Protein AF-A0A484KCW7-F1 (afdb_monomer_lite)

Sequence (136 aa):
MKLFLVCFFVLSFQQLAAAVSVKAACAQTKSPGLCASVIGSDPRSASGDLRVFSAIALGKTLSEGNGLKRRCPTAYAGMVNDVGEAIRKLKERQIVTSVDESIEKGINAVNGCRESRAGDLVILLNIARDVLKILN

InterPro domains:
  IPR035513 Invertase/pectin methylesterase inhibitor domain superfamily [G3DSA:1.20.140.40] (19-71)
  IPR035513 Invertase/pectin methylesterase inhibitor domain superfamily [SSF101148] (22-133)

pLDDT: mean 87.61, std 17.65, range [35.62, 98.69]

Structure (mmCIF, N/CA/C/O backbone):
data_AF-A0A484KCW7-F1
#
_entry.id   AF-A0A484KCW7-F1
#
loop_
_atom_site.group_PDB
_atom_site.id
_atom_site.type_symbol
_atom_site.label_atom_id
_atom_site.label_alt_id
_atom_site.label_comp_id
_atom_site.label_asym_id
_atom_site.label_entity_id
_ato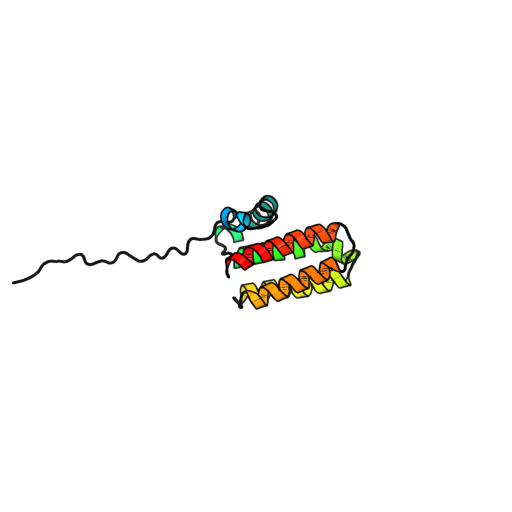m_site.label_seq_id
_atom_site.pdbx_PDB_ins_code
_atom_site.Cartn_x
_atom_site.Cartn_y
_atom_site.Cartn_z
_atom_site.occupancy
_atom_site.B_iso_or_equiv
_atom_site.auth_seq_id
_atom_site.auth_comp_id
_atom_site.auth_asym_id
_atom_site.auth_atom_id
_atom_site.pdbx_PDB_model_num
ATOM 1 N N . MET A 1 1 ? -29.437 3.089 60.811 1.00 35.62 1 MET A N 1
ATOM 2 C CA . MET A 1 1 ? -28.591 2.115 60.078 1.00 35.62 1 MET A CA 1
ATOM 3 C C . MET A 1 1 ? -29.211 1.946 58.698 1.00 35.62 1 MET A C 1
ATOM 5 O O . MET A 1 1 ? -30.395 1.669 58.639 1.00 35.62 1 MET A O 1
ATOM 9 N N . LYS A 1 2 ? -28.550 2.472 57.654 1.00 40.00 2 LYS A N 1
ATOM 10 C CA . LYS A 1 2 ? -27.869 1.686 56.595 1.00 40.00 2 LYS A CA 1
ATOM 11 C C . LYS A 1 2 ? -28.884 0.790 55.856 1.00 40.00 2 LYS A C 1
ATOM 13 O O . LYS A 1 2 ? -29.380 -0.146 56.454 1.00 40.00 2 LYS A O 1
ATOM 18 N N . LEU A 1 3 ? -29.238 1.036 54.596 1.00 41.66 3 LEU A N 1
ATOM 19 C CA . LEU A 1 3 ? -28.308 1.000 53.468 1.00 41.66 3 LEU A CA 1
ATOM 20 C C . LEU A 1 3 ? -28.912 1.738 52.252 1.00 41.66 3 LEU A C 1
ATOM 22 O O . LEU A 1 3 ? -29.946 1.338 51.726 1.00 41.66 3 LEU A O 1
ATOM 26 N N . PHE A 1 4 ? -28.250 2.808 51.807 1.00 44.22 4 PHE A N 1
ATOM 27 C CA . PHE A 1 4 ? -28.416 3.370 50.467 1.00 44.22 4 PHE A CA 1
ATOM 28 C C . PHE A 1 4 ? -27.856 2.348 49.470 1.00 44.22 4 PHE A C 1
ATOM 30 O O . PHE A 1 4 ? -26.648 2.108 49.455 1.00 44.22 4 PHE A O 1
ATOM 37 N N . LEU A 1 5 ? -28.719 1.730 48.662 1.00 46.16 5 LEU A N 1
ATOM 38 C CA . LEU A 1 5 ? -28.299 0.918 47.525 1.00 46.16 5 LEU A CA 1
ATOM 39 C C . LEU A 1 5 ? -27.889 1.879 46.407 1.00 46.16 5 LEU A C 1
ATOM 41 O O . LEU A 1 5 ? -28.689 2.287 45.568 1.00 46.16 5 LEU A O 1
ATOM 45 N N . VAL A 1 6 ? -26.639 2.325 46.468 1.00 50.47 6 VAL A N 1
ATOM 46 C CA . VAL A 1 6 ? -26.037 3.110 45.402 1.00 50.47 6 VAL A CA 1
ATOM 47 C C . VAL A 1 6 ? -25.912 2.186 44.193 1.00 50.47 6 VAL A C 1
ATOM 49 O O . VAL A 1 6 ? -25.097 1.265 44.200 1.00 50.47 6 VAL A O 1
ATOM 52 N N . CYS A 1 7 ? -26.723 2.428 43.161 1.00 43.56 7 CYS A N 1
ATOM 53 C CA . CYS A 1 7 ? -26.492 1.937 41.804 1.00 43.56 7 CYS A CA 1
ATOM 54 C C . CYS A 1 7 ? -25.207 2.589 41.270 1.00 43.56 7 CYS A C 1
ATOM 56 O O . CYS A 1 7 ? -25.231 3.513 40.459 1.00 43.56 7 CYS A O 1
ATOM 58 N N . PHE A 1 8 ? -24.071 2.144 41.804 1.00 43.19 8 PHE A N 1
ATOM 59 C CA . PHE A 1 8 ? -22.743 2.501 41.347 1.00 43.19 8 PHE A CA 1
ATOM 60 C C . PHE A 1 8 ? -22.530 1.814 39.997 1.00 43.19 8 PHE A C 1
ATOM 62 O O . PHE A 1 8 ? -22.255 0.623 39.913 1.00 43.19 8 PHE A O 1
ATOM 69 N N . PHE A 1 9 ? -22.700 2.598 38.937 1.00 45.44 9 PHE A N 1
ATOM 70 C CA . PHE A 1 9 ? -21.602 2.818 38.005 1.00 45.44 9 PHE A CA 1
ATOM 71 C C . PHE A 1 9 ? -20.891 1.543 37.519 1.00 45.44 9 PHE A C 1
ATOM 73 O O . PHE A 1 9 ? -19.717 1.313 37.787 1.00 45.44 9 PHE A O 1
ATOM 80 N N . VAL A 1 10 ? -21.583 0.758 36.700 1.00 48.44 10 VAL A N 1
ATOM 81 C CA . VAL A 1 10 ? -20.908 0.041 35.612 1.00 48.44 10 VAL A CA 1
ATOM 82 C C . VAL A 1 10 ? -21.503 0.564 34.312 1.00 48.44 10 VAL A C 1
ATOM 84 O O . VAL A 1 10 ? -22.176 -0.136 33.564 1.00 48.44 10 VAL A O 1
ATOM 87 N N . LEU A 1 11 ? -21.267 1.858 34.064 1.00 44.81 11 LEU A N 1
ATOM 88 C CA . LEU A 1 11 ? -21.101 2.344 32.701 1.00 44.81 11 LEU A CA 1
ATOM 89 C C . LEU A 1 11 ? -19.956 1.512 32.136 1.00 44.81 11 LEU A C 1
ATOM 91 O O . LEU A 1 11 ? -18.786 1.794 32.393 1.00 44.81 11 LEU A O 1
ATOM 95 N N . SER A 1 12 ? -20.307 0.424 31.452 1.00 46.09 12 SER A N 1
ATOM 96 C CA . SER A 1 12 ?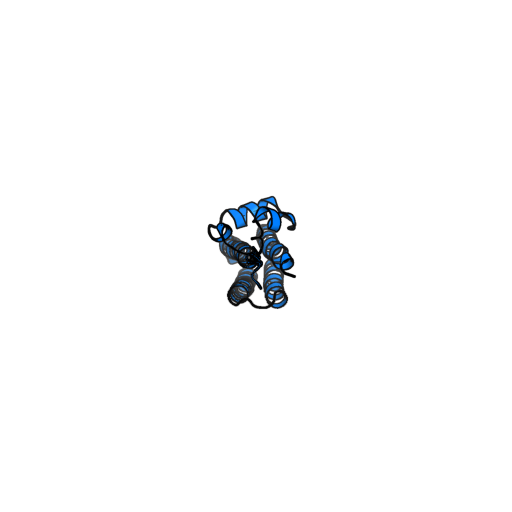 -19.394 -0.271 30.568 1.00 46.09 12 SER A CA 1
ATOM 97 C C . SER A 1 12 ? -18.735 0.798 29.712 1.00 46.09 12 SER A C 1
ATOM 99 O O . SER A 1 12 ? -19.368 1.376 28.831 1.00 46.09 12 SER A O 1
ATOM 101 N N . PHE A 1 13 ? -17.461 1.061 29.995 1.00 45.28 13 PHE A N 1
ATOM 102 C CA . PHE A 1 13 ? -16.506 1.620 29.056 1.00 45.28 13 PHE A CA 1
ATOM 103 C C . PHE A 1 13 ? -16.432 0.635 27.881 1.00 45.28 13 PHE A C 1
ATOM 105 O O . PHE A 1 13 ? -15.478 -0.118 27.707 1.00 45.28 13 PHE A O 1
ATOM 112 N N . GLN A 1 14 ? -17.480 0.604 27.061 1.00 43.50 14 GLN A N 1
ATOM 113 C CA . GLN A 1 14 ? -17.351 0.263 25.665 1.00 43.50 14 GLN A CA 1
ATOM 114 C C . GLN A 1 14 ? -16.580 1.425 25.060 1.00 43.50 14 GLN A C 1
ATOM 116 O O . GLN A 1 14 ? -17.138 2.349 24.474 1.00 43.50 14 GLN A O 1
ATOM 121 N N . GLN A 1 15 ? -15.266 1.393 25.248 1.00 43.56 15 GLN A N 1
ATOM 122 C CA . GLN A 1 15 ? -14.354 2.083 24.370 1.00 43.56 15 GLN A CA 1
ATOM 123 C C . GLN A 1 15 ? -14.500 1.380 23.018 1.00 43.56 15 GLN A C 1
ATOM 125 O O . GLN A 1 15 ? -13.733 0.485 22.674 1.00 43.56 15 GLN A O 1
ATOM 130 N N . LEU A 1 16 ? -15.570 1.723 22.288 1.00 44.81 16 LEU A N 1
ATOM 131 C CA . LEU A 1 16 ? -15.655 1.515 20.856 1.00 44.81 16 LEU A CA 1
ATOM 132 C C . LEU A 1 16 ? -14.446 2.267 20.313 1.00 44.81 16 LEU A C 1
ATOM 134 O O . LEU A 1 16 ? -14.479 3.487 20.162 1.00 44.81 16 LEU A O 1
ATOM 138 N N . ALA A 1 17 ? -13.351 1.551 20.070 1.00 47.88 17 ALA A N 1
ATOM 139 C CA . ALA A 1 17 ? -12.373 2.004 19.106 1.00 47.88 17 ALA A CA 1
ATOM 140 C C . ALA A 1 17 ? -13.187 2.271 17.840 1.00 47.88 17 ALA A C 1
ATOM 142 O O . ALA A 1 17 ? -13.715 1.333 17.242 1.00 47.88 17 ALA A O 1
ATOM 143 N N . ALA A 1 18 ? -13.427 3.546 17.531 1.00 54.09 18 ALA A N 1
ATOM 144 C CA . ALA A 1 18 ? -14.231 3.925 16.388 1.00 54.09 18 ALA A CA 1
ATOM 145 C C . ALA A 1 18 ? -13.569 3.287 15.168 1.00 54.09 18 ALA A C 1
ATOM 147 O O . ALA A 1 18 ? -12.459 3.670 14.795 1.00 54.09 18 ALA A O 1
ATOM 148 N N . ALA A 1 19 ? -14.202 2.256 14.604 1.00 66.06 19 ALA A N 1
ATOM 149 C CA . ALA A 1 19 ? -13.717 1.635 13.388 1.00 66.06 19 ALA A CA 1
ATOM 150 C C . ALA A 1 19 ? -13.647 2.746 12.339 1.00 66.06 19 ALA A C 1
ATOM 152 O O . ALA A 1 19 ? -14.667 3.346 11.988 1.00 66.06 19 ALA A O 1
ATOM 153 N N . VAL A 1 20 ? -12.432 3.096 11.913 1.00 82.38 20 VAL A N 1
ATOM 154 C CA . VAL A 1 20 ? -12.252 4.160 10.930 1.00 82.38 20 VAL A CA 1
ATOM 155 C C . VAL A 1 20 ? -12.913 3.683 9.647 1.00 82.38 20 VAL A C 1
ATOM 157 O O . VAL A 1 20 ? -12.500 2.689 9.058 1.00 82.38 20 VAL A O 1
ATOM 160 N N . SER A 1 21 ? -13.972 4.371 9.226 1.00 91.31 21 SER A N 1
ATOM 161 C CA . SER A 1 21 ? -14.647 4.025 7.976 1.00 91.31 21 SER A CA 1
ATOM 162 C C . SER A 1 21 ? -13.705 4.213 6.784 1.00 91.31 21 SER A C 1
ATOM 164 O O . SER A 1 21 ? -12.861 5.113 6.787 1.00 91.31 21 SER A O 1
ATOM 166 N N . VAL A 1 22 ? -13.907 3.432 5.718 1.00 93.62 22 VAL A N 1
ATOM 167 C CA . VAL A 1 22 ? -13.181 3.595 4.444 1.00 93.62 22 VAL A CA 1
ATOM 168 C C . VAL A 1 22 ? -13.242 5.045 3.958 1.00 93.62 22 VAL A C 1
ATOM 170 O O . VAL A 1 22 ? -12.232 5.609 3.548 1.00 93.62 22 VAL A O 1
ATOM 173 N N . LYS A 1 23 ? -14.412 5.689 4.073 1.00 94.75 23 LYS A N 1
ATOM 174 C CA . LYS A 1 23 ? -14.604 7.093 3.689 1.00 94.75 23 LYS A CA 1
ATOM 175 C C . LYS A 1 23 ? -13.691 8.035 4.479 1.00 94.75 23 LYS A C 1
ATOM 177 O O . LYS A 1 23 ? -13.073 8.911 3.882 1.00 94.75 23 LYS A O 1
ATOM 182 N N . ALA A 1 24 ? -13.604 7.855 5.797 1.00 93.88 24 ALA A N 1
ATOM 183 C CA . ALA A 1 24 ? -12.763 8.682 6.659 1.00 93.88 24 ALA A CA 1
ATOM 184 C C . ALA A 1 24 ? -11.267 8.454 6.393 1.00 93.88 24 ALA A C 1
ATOM 186 O O . ALA A 1 24 ? -10.516 9.421 6.304 1.00 93.88 24 ALA A O 1
ATOM 187 N N . ALA A 1 25 ? -10.844 7.200 6.200 1.00 94.62 25 ALA A N 1
ATOM 188 C CA . ALA A 1 25 ? -9.462 6.885 5.845 1.00 94.62 25 ALA A CA 1
ATOM 189 C C . ALA A 1 25 ? -9.074 7.494 4.486 1.00 94.62 25 ALA A C 1
ATOM 191 O O . ALA A 1 25 ? -8.043 8.150 4.355 1.00 94.62 25 ALA A O 1
ATOM 192 N N . CYS A 1 26 ? -9.934 7.344 3.477 1.00 96.81 26 CYS A N 1
ATOM 193 C CA . CYS A 1 26 ? -9.644 7.792 2.120 1.00 96.81 26 CYS A CA 1
ATOM 194 C C . CYS A 1 26 ? -9.676 9.309 1.930 1.00 96.81 26 CYS A C 1
ATOM 196 O O . CYS A 1 26 ? -9.005 9.812 1.026 1.00 96.81 26 CYS A O 1
ATOM 198 N N . ALA A 1 27 ? -10.398 10.043 2.779 1.00 96.19 27 ALA A N 1
ATOM 199 C CA . ALA A 1 27 ? -10.428 11.504 2.750 1.00 96.19 27 ALA A CA 1
ATOM 200 C C . ALA A 1 27 ? -9.051 12.144 2.998 1.00 96.19 27 ALA A C 1
ATOM 202 O O . ALA A 1 27 ? -8.828 13.273 2.574 1.00 96.19 27 ALA A O 1
ATOM 203 N N . GLN A 1 28 ? -8.130 11.425 3.649 1.00 91.69 28 GLN A N 1
ATOM 204 C CA . GLN A 1 28 ? -6.770 11.901 3.922 1.00 91.69 28 GLN A CA 1
ATOM 205 C C . GLN A 1 28 ? -5.767 11.564 2.808 1.00 91.69 28 GLN A C 1
ATOM 207 O O . GLN A 1 28 ? -4.615 11.982 2.868 1.00 91.69 28 GLN A O 1
ATOM 212 N N . THR A 1 29 ? -6.185 10.809 1.790 1.00 94.88 29 THR A N 1
ATOM 213 C CA . THR A 1 29 ? -5.301 10.401 0.690 1.00 94.88 29 THR A CA 1
ATOM 214 C C . THR A 1 29 ? -5.297 11.427 -0.433 1.00 94.88 29 THR A C 1
ATOM 216 O O . THR A 1 29 ? -6.284 12.127 -0.667 1.00 94.88 29 THR A O 1
ATOM 219 N N . LYS A 1 30 ? -4.224 11.447 -1.226 1.00 94.06 30 LYS A N 1
ATOM 220 C CA . LYS A 1 30 ? -4.162 12.270 -2.450 1.00 94.06 30 LYS A CA 1
ATOM 221 C C . LYS A 1 30 ? -5.131 11.825 -3.553 1.00 94.06 30 LYS A C 1
ATOM 223 O O . LYS A 1 30 ? -5.276 12.512 -4.561 1.00 94.06 30 LYS A O 1
ATOM 228 N N . SER A 1 31 ? -5.779 10.669 -3.410 1.00 94.12 31 SER A N 1
ATOM 229 C CA . SER A 1 31 ? -6.706 10.126 -4.408 1.00 94.12 31 SER A CA 1
ATOM 230 C C . SER A 1 31 ? -7.937 9.494 -3.743 1.00 94.12 31 SER A C 1
ATOM 232 O O . SER A 1 31 ? -8.116 8.278 -3.829 1.00 94.12 31 SER A O 1
ATOM 234 N N . PRO A 1 32 ? -8.825 10.294 -3.115 1.00 96.75 32 PRO A N 1
ATOM 235 C CA . PRO A 1 32 ? -9.913 9.774 -2.280 1.00 96.75 32 PRO A CA 1
ATOM 236 C C . PRO A 1 32 ? -10.879 8.843 -3.017 1.00 96.75 32 PRO A C 1
ATOM 238 O O . PRO A 1 32 ? -11.272 7.813 -2.475 1.00 96.75 32 PRO A O 1
ATOM 241 N N . GLY A 1 33 ? -11.237 9.174 -4.263 1.00 97.31 33 GLY A N 1
ATOM 242 C CA . GLY A 1 33 ? -12.143 8.353 -5.073 1.00 97.31 33 GLY A CA 1
ATOM 243 C C . GLY A 1 33 ? -11.545 6.991 -5.429 1.00 97.31 33 GLY A C 1
ATOM 244 O O . GLY A 1 33 ? -12.200 5.963 -5.262 1.00 97.31 33 GLY A O 1
ATOM 245 N N . LEU A 1 34 ? -10.276 6.969 -5.852 1.00 97.19 34 LEU A N 1
ATOM 246 C CA . LEU A 1 34 ? -9.572 5.721 -6.148 1.00 97.19 34 LEU A CA 1
ATOM 247 C C . LEU A 1 34 ? -9.333 4.905 -4.875 1.00 97.19 34 LEU A C 1
ATOM 249 O O . LEU A 1 34 ? -9.566 3.703 -4.882 1.00 97.19 34 LEU A O 1
ATOM 253 N N . CYS A 1 35 ? -8.944 5.551 -3.775 1.00 97.94 35 CYS A N 1
ATOM 254 C CA . CYS A 1 35 ? -8.800 4.907 -2.473 1.00 97.94 35 CYS A CA 1
ATOM 255 C C . CYS A 1 35 ? -10.096 4.207 -2.047 1.00 97.94 35 CYS A C 1
ATOM 257 O O . CYS A 1 35 ? -10.075 3.020 -1.721 1.00 97.94 35 CYS A O 1
ATOM 259 N N . ALA A 1 36 ? -11.230 4.915 -2.105 1.00 97.69 36 ALA A N 1
ATOM 260 C CA . ALA A 1 36 ? -12.521 4.368 -1.705 1.00 97.69 36 ALA A CA 1
ATOM 261 C C . ALA A 1 36 ? -12.952 3.211 -2.614 1.00 97.69 36 ALA A C 1
ATOM 263 O O . ALA A 1 36 ? -13.473 2.217 -2.119 1.00 97.69 36 ALA A O 1
ATOM 264 N N . SER A 1 37 ? -12.690 3.317 -3.920 1.00 97.88 37 SER A N 1
ATOM 265 C CA . SER A 1 37 ? -12.953 2.247 -4.886 1.00 97.88 37 SER A CA 1
ATOM 266 C C . SER A 1 37 ? -12.103 1.004 -4.601 1.00 97.88 37 SER A C 1
ATOM 268 O O . SER A 1 37 ? -12.635 -0.094 -4.462 1.00 97.88 37 SER A O 1
ATOM 270 N N . VAL A 1 38 ? -10.788 1.172 -4.430 1.00 97.62 38 VAL A N 1
ATOM 271 C CA . VAL A 1 38 ? -9.851 0.068 -4.177 1.00 97.62 38 VAL A CA 1
ATOM 272 C C . VAL A 1 38 ? -10.170 -0.628 -2.860 1.00 97.62 38 VAL A C 1
ATOM 274 O O . VAL A 1 38 ? -10.373 -1.839 -2.853 1.00 97.62 38 VAL A O 1
ATOM 277 N N . ILE A 1 39 ? -10.251 0.123 -1.759 1.00 97.56 39 ILE A N 1
ATOM 278 C CA . ILE A 1 39 ? -10.489 -0.458 -0.435 1.00 97.56 39 ILE A CA 1
ATOM 279 C C . ILE A 1 39 ? -11.913 -0.999 -0.335 1.00 97.56 39 ILE A C 1
ATOM 281 O O . ILE A 1 39 ? -12.092 -2.130 0.094 1.00 97.56 39 ILE A O 1
ATOM 285 N N . GLY A 1 40 ? -12.916 -0.228 -0.762 1.00 96.69 40 GLY A N 1
ATOM 286 C CA . GLY A 1 40 ? -14.325 -0.614 -0.656 1.00 96.69 40 GLY A CA 1
ATOM 287 C C . GLY A 1 40 ? -14.727 -1.792 -1.546 1.00 96.69 40 GLY A C 1
ATOM 288 O O . GLY A 1 40 ? -15.750 -2.417 -1.285 1.00 96.69 40 GLY A O 1
ATOM 289 N N . SER A 1 41 ? -13.936 -2.113 -2.576 1.00 96.75 41 SER A N 1
ATOM 290 C CA . SER A 1 41 ? -14.146 -3.308 -3.404 1.00 96.75 41 SER A CA 1
ATOM 291 C C . SER A 1 41 ? -13.694 -4.614 -2.739 1.00 96.75 41 SER A C 1
ATOM 293 O O . SER A 1 41 ? -14.068 -5.691 -3.204 1.00 96.75 41 SER A O 1
ATOM 295 N N . ASP A 1 42 ? -12.896 -4.546 -1.669 1.00 97.12 42 ASP A N 1
ATOM 296 C CA . ASP A 1 42 ? -12.385 -5.727 -0.977 1.00 97.12 42 ASP A CA 1
ATOM 297 C C . ASP A 1 42 ? -13.274 -6.070 0.231 1.00 97.12 42 ASP A C 1
ATOM 299 O O . ASP A 1 42 ? -13.449 -5.238 1.120 1.00 97.12 42 ASP A O 1
ATOM 303 N N . PRO A 1 43 ? -13.802 -7.303 0.343 1.00 96.38 43 PRO A N 1
ATOM 304 C CA . PRO A 1 43 ? -14.725 -7.675 1.419 1.00 96.38 43 PRO A CA 1
ATOM 305 C C . PRO A 1 43 ? -14.118 -7.536 2.822 1.00 96.38 43 PRO A C 1
ATOM 307 O O . PRO A 1 43 ? -14.847 -7.366 3.800 1.00 96.38 43 PRO A O 1
ATOM 310 N N . ARG A 1 44 ? -12.785 -7.562 2.946 1.00 94.38 44 ARG A N 1
ATOM 311 C CA . ARG A 1 44 ? -12.099 -7.372 4.230 1.00 94.38 44 ARG A CA 1
ATOM 312 C C . ARG A 1 44 ? -12.241 -5.945 4.755 1.00 94.38 44 ARG A C 1
ATOM 314 O O . ARG A 1 44 ? -12.008 -5.725 5.941 1.00 94.38 44 ARG A O 1
ATOM 321 N N . SER A 1 45 ? -12.635 -4.978 3.923 1.00 95.00 45 SER A N 1
ATOM 322 C CA . SER A 1 45 ? -12.832 -3.595 4.359 1.00 95.00 45 SER A CA 1
ATOM 323 C C . SER A 1 45 ? -14.052 -3.409 5.263 1.00 95.00 45 SER A C 1
ATOM 325 O O . SER A 1 45 ? -14.141 -2.392 5.943 1.00 95.00 45 SER A O 1
ATOM 327 N N . ALA A 1 46 ? -14.991 -4.363 5.286 1.00 92.75 46 ALA A N 1
ATOM 328 C CA . ALA A 1 46 ? -16.210 -4.269 6.090 1.00 92.75 46 ALA 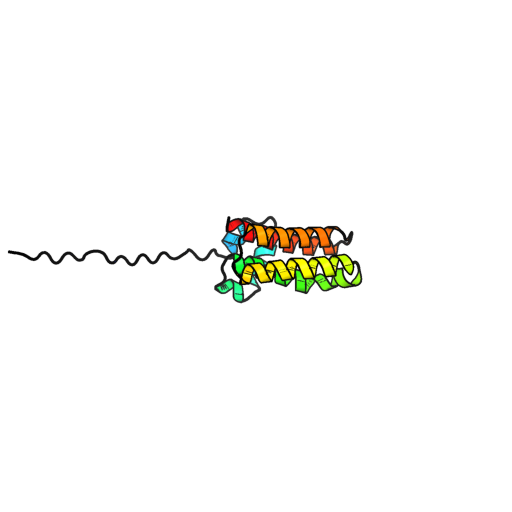A CA 1
ATOM 329 C C . ALA A 1 46 ? -15.936 -4.290 7.605 1.00 92.75 46 ALA A C 1
ATOM 331 O O . ALA A 1 46 ? -16.662 -3.666 8.374 1.00 92.75 46 ALA A O 1
ATOM 332 N N . SER A 1 47 ? -14.879 -4.988 8.029 1.00 89.81 47 SER A N 1
ATOM 333 C CA . SER A 1 47 ? -14.475 -5.121 9.436 1.00 89.81 47 SER A CA 1
ATOM 334 C C . SER A 1 47 ? -12.985 -4.842 9.663 1.00 89.81 47 SER A C 1
ATOM 336 O O . SER A 1 47 ? -12.456 -5.133 10.734 1.00 89.81 47 SER A O 1
ATOM 338 N N . GLY A 1 48 ? -12.286 -4.362 8.633 1.00 90.12 48 GLY A N 1
ATOM 339 C CA . GLY A 1 48 ? -10.850 -4.111 8.658 1.00 90.12 48 GLY A CA 1
ATOM 340 C C . GLY A 1 48 ? -10.488 -2.811 9.371 1.00 90.12 48 GLY A C 1
ATOM 341 O O . GLY A 1 48 ? -11.237 -1.839 9.330 1.00 90.12 48 GLY A O 1
ATOM 342 N N . ASP A 1 49 ? -9.313 -2.790 9.997 1.00 94.56 49 ASP A N 1
ATOM 343 C CA . ASP A 1 49 ? -8.688 -1.563 10.489 1.00 94.56 49 ASP A CA 1
ATOM 344 C C . ASP A 1 49 ? -7.817 -0.905 9.398 1.00 94.56 49 ASP A C 1
ATOM 346 O O . ASP A 1 49 ? -7.701 -1.393 8.269 1.00 94.56 49 ASP A O 1
ATOM 350 N N . LEU A 1 50 ? -7.154 0.202 9.739 1.00 95.50 50 LEU A N 1
ATOM 351 C CA . LEU A 1 50 ? -6.257 0.913 8.823 1.00 95.50 50 LEU A CA 1
ATOM 352 C C . LEU A 1 50 ? -5.114 0.027 8.290 1.00 95.50 50 LEU A C 1
ATOM 354 O O . LEU A 1 50 ? -4.684 0.215 7.154 1.00 95.50 50 LEU A O 1
ATOM 358 N N . ARG A 1 51 ? -4.652 -0.983 9.048 1.00 96.12 51 ARG A N 1
ATOM 359 C CA . ARG A 1 51 ? -3.633 -1.931 8.560 1.00 96.12 51 ARG A CA 1
ATOM 360 C C . ARG A 1 51 ? -4.208 -2.831 7.475 1.00 96.12 51 ARG A C 1
ATOM 362 O O . ARG A 1 51 ? -3.534 -3.084 6.475 1.00 96.12 51 ARG A O 1
ATOM 369 N N . VAL A 1 52 ? -5.445 -3.297 7.650 1.00 96.94 52 VAL A N 1
ATOM 370 C CA . VAL A 1 52 ? -6.168 -4.054 6.618 1.00 96.94 52 VAL A CA 1
ATOM 371 C C . VAL A 1 52 ? -6.366 -3.195 5.371 1.00 96.94 52 VAL A C 1
ATOM 373 O O . VAL A 1 52 ? -6.087 -3.665 4.272 1.00 96.94 52 VAL A O 1
ATOM 376 N N . PHE A 1 53 ? -6.765 -1.932 5.523 1.00 97.38 53 PHE A N 1
ATOM 377 C CA . PHE A 1 53 ? -6.940 -1.007 4.399 1.00 97.38 53 PHE A CA 1
ATOM 378 C C . PHE A 1 53 ? -5.639 -0.785 3.614 1.00 97.38 53 PHE A C 1
ATOM 380 O O . PHE A 1 53 ? -5.636 -0.920 2.388 1.00 97.38 53 PHE A O 1
ATOM 387 N N . SER A 1 54 ? -4.515 -0.544 4.300 1.00 97.44 54 SER A N 1
ATOM 388 C CA . SER A 1 54 ? -3.200 -0.470 3.651 1.00 97.44 54 SER A CA 1
ATOM 389 C C . SER A 1 54 ? -2.841 -1.781 2.945 1.00 97.44 54 SER A C 1
ATOM 391 O O . SER A 1 54 ? -2.391 -1.758 1.802 1.00 97.44 54 SER A O 1
ATOM 393 N N . ALA A 1 55 ? -3.088 -2.938 3.569 1.00 98.19 55 ALA A N 1
ATOM 394 C CA . ALA A 1 55 ? -2.812 -4.239 2.957 1.00 98.19 55 ALA A CA 1
ATOM 395 C C . ALA A 1 55 ? -3.669 -4.514 1.706 1.00 98.19 55 ALA A C 1
ATOM 397 O O . ALA A 1 55 ? -3.194 -5.177 0.783 1.00 98.19 55 ALA A O 1
ATOM 398 N N . ILE A 1 56 ? -4.910 -4.017 1.653 1.00 98.38 56 ILE A N 1
ATOM 399 C CA . ILE A 1 56 ? -5.775 -4.111 0.467 1.00 98.38 56 ILE A CA 1
ATOM 400 C C . ILE A 1 56 ? -5.157 -3.336 -0.699 1.00 98.38 56 ILE A C 1
ATOM 402 O O . ILE A 1 56 ? -4.978 -3.902 -1.778 1.00 98.38 56 ILE A O 1
ATOM 406 N N . ALA A 1 57 ? -4.768 -2.078 -0.475 1.00 98.19 57 ALA A N 1
ATOM 407 C CA . ALA A 1 57 ? -4.138 -1.255 -1.506 1.00 98.19 57 ALA A CA 1
ATOM 408 C C . ALA A 1 57 ? -2.819 -1.874 -2.012 1.00 98.19 57 ALA A C 1
ATOM 410 O O . ALA A 1 57 ? -2.613 -1.973 -3.220 1.00 98.19 57 ALA A O 1
ATOM 411 N N . LEU A 1 58 ? -1.978 -2.404 -1.115 1.00 98.38 58 LEU A N 1
ATOM 412 C CA . LEU A 1 58 ? -0.756 -3.132 -1.491 1.00 98.38 58 LEU A CA 1
ATOM 413 C C . LEU A 1 58 ? -1.048 -4.407 -2.297 1.00 98.38 58 LEU A C 1
ATOM 415 O O . LEU A 1 58 ? -0.375 -4.692 -3.287 1.00 98.38 58 LEU A O 1
ATOM 419 N N . GLY A 1 59 ? -2.073 -5.171 -1.910 1.00 97.88 59 GLY A N 1
ATOM 420 C CA . GLY A 1 59 ? -2.514 -6.345 -2.664 1.00 97.88 59 GLY A CA 1
ATOM 421 C C . GLY A 1 59 ? -3.000 -5.988 -4.071 1.00 97.88 59 GLY A C 1
ATOM 422 O O . GLY A 1 59 ? -2.697 -6.700 -5.032 1.00 97.88 59 GLY A O 1
ATOM 423 N N . LYS A 1 60 ? -3.691 -4.852 -4.215 1.00 97.62 60 LYS A N 1
ATOM 424 C CA . LYS A 1 60 ? -4.114 -4.321 -5.515 1.00 97.62 60 LYS A CA 1
ATOM 425 C C . LYS A 1 60 ? -2.913 -3.966 -6.395 1.00 97.62 60 LYS A C 1
ATOM 427 O O . LYS A 1 60 ? -2.904 -4.369 -7.556 1.00 97.62 60 LYS A O 1
ATOM 432 N N . THR A 1 61 ? -1.870 -3.339 -5.839 1.00 96.94 61 THR A N 1
ATOM 433 C CA . THR A 1 61 ? -0.607 -3.076 -6.555 1.00 96.94 61 THR A CA 1
ATOM 434 C C . THR A 1 61 ? 0.007 -4.359 -7.117 1.00 96.94 61 THR A C 1
ATOM 436 O O . THR A 1 61 ? 0.390 -4.404 -8.285 1.00 96.94 61 THR A O 1
ATOM 439 N N . LEU A 1 62 ? 0.068 -5.433 -6.320 1.00 96.69 62 LEU A N 1
ATOM 440 C CA . LEU A 1 62 ? 0.603 -6.721 -6.779 1.00 96.69 62 LEU A CA 1
ATOM 441 C C . LEU A 1 62 ? -0.234 -7.325 -7.917 1.00 96.69 62 LEU A C 1
ATOM 443 O O . LEU A 1 62 ? 0.327 -7.843 -8.882 1.00 96.69 62 LEU A O 1
ATOM 447 N N . SER A 1 63 ? -1.562 -7.227 -7.827 1.00 95.56 63 SER A N 1
ATOM 448 C CA . SER A 1 63 ? -2.489 -7.734 -8.850 1.00 95.56 63 SER A CA 1
ATOM 449 C C . SER A 1 63 ? -2.348 -6.997 -10.191 1.00 95.56 63 SER A C 1
ATOM 451 O O . SER A 1 63 ? -2.357 -7.612 -11.261 1.00 95.56 63 SER A O 1
ATOM 453 N N . GLU A 1 64 ? -2.146 -5.678 -10.152 1.00 93.19 64 GLU A N 1
ATOM 454 C CA . GLU A 1 64 ? -2.021 -4.839 -11.352 1.00 93.19 64 GLU A CA 1
ATOM 455 C C . GLU A 1 64 ? -0.592 -4.782 -11.922 1.00 93.19 64 GLU A C 1
ATOM 457 O O . GLU A 1 64 ? -0.382 -4.389 -13.074 1.00 93.19 64 GLU A O 1
ATOM 462 N N . GLY A 1 65 ? 0.399 -5.267 -11.167 1.00 90.81 65 GLY A N 1
ATOM 463 C CA . GLY A 1 65 ? 1.824 -5.238 -11.512 1.00 90.81 65 GLY A CA 1
ATOM 464 C C . GLY A 1 65 ? 2.236 -6.026 -12.763 1.00 90.81 65 GLY A C 1
ATOM 465 O O . GLY A 1 65 ? 3.365 -5.888 -13.235 1.00 90.81 65 GLY A O 1
ATOM 466 N N . ASN A 1 66 ? 1.349 -6.826 -13.360 1.00 86.19 66 ASN A N 1
ATOM 467 C CA . ASN A 1 66 ? 1.653 -7.647 -14.541 1.00 86.19 66 ASN A CA 1
ATOM 468 C C . ASN A 1 66 ? 2.156 -6.838 -15.752 1.00 86.19 66 ASN A C 1
ATOM 470 O O . ASN A 1 66 ? 2.962 -7.341 -16.539 1.00 86.19 66 ASN A O 1
ATOM 474 N N . GLY A 1 67 ? 1.708 -5.585 -15.905 1.00 85.75 67 GLY A N 1
ATOM 475 C CA . GLY A 1 67 ? 2.230 -4.683 -16.937 1.00 85.75 67 GLY A CA 1
ATOM 476 C C . GLY A 1 67 ? 3.714 -4.362 -16.735 1.00 85.75 67 GLY A C 1
ATOM 477 O O . GLY A 1 67 ? 4.484 -4.361 -17.697 1.00 85.75 67 GLY A O 1
ATOM 478 N N . LEU A 1 68 ? 4.120 -4.175 -15.477 1.00 90.12 68 LEU A N 1
ATOM 479 C CA . LEU A 1 68 ? 5.498 -3.900 -15.082 1.00 90.12 68 LEU A CA 1
ATOM 480 C C . LEU A 1 68 ? 6.392 -5.130 -15.285 1.00 90.12 68 LEU A C 1
ATOM 482 O O . LEU A 1 68 ? 7.499 -4.991 -15.794 1.00 90.12 68 LEU A O 1
ATOM 486 N N . LYS A 1 69 ? 5.889 -6.342 -14.998 1.00 91.12 69 LYS A N 1
ATOM 487 C CA . LYS A 1 69 ? 6.637 -7.607 -15.148 1.00 91.12 69 LYS A CA 1
ATOM 488 C C . LYS A 1 69 ? 7.254 -7.796 -16.534 1.00 91.12 69 LYS A C 1
ATOM 490 O O . LYS A 1 69 ? 8.375 -8.282 -16.639 1.00 91.12 69 LYS A O 1
ATOM 495 N N . ARG A 1 70 ? 6.523 -7.442 -17.597 1.00 87.44 70 ARG A N 1
ATOM 496 C CA . ARG A 1 70 ? 6.986 -7.636 -18.983 1.00 87.44 70 ARG A CA 1
ATOM 497 C C . ARG A 1 70 ? 7.971 -6.563 -19.440 1.00 87.44 70 ARG A C 1
ATOM 499 O O . ARG A 1 70 ? 8.868 -6.875 -20.210 1.00 87.44 70 ARG A O 1
ATOM 506 N N . ARG A 1 71 ? 7.774 -5.312 -19.012 1.00 89.38 71 ARG A N 1
ATOM 507 C CA . ARG A 1 71 ? 8.536 -4.152 -19.511 1.00 89.38 71 ARG A CA 1
ATOM 508 C C . ARG A 1 71 ? 9.754 -3.828 -18.650 1.00 89.38 71 ARG A C 1
ATOM 510 O O . ARG A 1 71 ? 10.795 -3.459 -19.172 1.00 89.38 71 ARG A O 1
ATOM 517 N N . CYS A 1 72 ? 9.626 -4.009 -17.340 1.00 93.81 72 CYS A N 1
ATOM 518 C CA . CYS A 1 72 ? 10.645 -3.700 -16.345 1.00 93.81 72 CYS A CA 1
ATOM 519 C C . CYS A 1 72 ? 10.729 -4.840 -15.314 1.00 93.81 72 CYS A C 1
ATOM 521 O O . CYS A 1 72 ? 10.297 -4.673 -14.170 1.00 93.81 72 CYS A O 1
ATOM 523 N N . PRO A 1 73 ? 11.268 -6.015 -15.692 1.00 94.00 73 PRO A N 1
ATOM 524 C CA . PRO A 1 73 ? 11.268 -7.203 -14.836 1.00 94.00 73 PRO A CA 1
ATOM 525 C C . PRO A 1 73 ? 12.002 -6.982 -13.506 1.00 94.00 73 PRO A C 1
ATOM 527 O O . PRO A 1 73 ? 11.527 -7.443 -12.472 1.00 94.00 73 PRO A O 1
ATOM 530 N N . THR A 1 74 ? 13.102 -6.221 -13.506 1.00 94.56 74 THR A N 1
ATOM 531 C CA . THR A 1 74 ? 13.842 -5.868 -12.282 1.00 94.56 74 THR A CA 1
ATOM 532 C C . THR A 1 74 ? 13.021 -4.969 -11.356 1.00 94.56 74 THR A C 1
ATOM 534 O O . THR A 1 74 ? 12.934 -5.241 -10.162 1.00 94.56 74 THR A O 1
ATOM 537 N N . ALA A 1 75 ? 12.361 -3.942 -11.904 1.00 95.06 75 ALA A N 1
ATOM 538 C CA . ALA A 1 75 ? 11.469 -3.063 -11.142 1.00 95.06 75 ALA A CA 1
ATOM 539 C C . ALA A 1 75 ? 10.290 -3.845 -10.547 1.00 95.06 75 ALA A C 1
ATOM 541 O O . ALA A 1 75 ? 9.942 -3.665 -9.385 1.00 95.06 75 ALA A O 1
ATOM 542 N N . TYR A 1 76 ? 9.707 -4.757 -11.330 1.00 95.81 76 TYR A N 1
ATOM 543 C CA . TYR A 1 76 ? 8.644 -5.641 -10.867 1.00 95.81 76 TYR A CA 1
ATOM 544 C C . TYR A 1 76 ? 9.110 -6.567 -9.742 1.00 95.81 76 TYR A C 1
ATOM 546 O O . TYR A 1 76 ? 8.409 -6.690 -8.744 1.00 95.81 76 TYR A O 1
ATOM 554 N N . ALA A 1 77 ? 10.284 -7.191 -9.869 1.00 97.12 77 ALA A N 1
ATOM 555 C CA . ALA A 1 77 ? 10.830 -8.055 -8.826 1.00 97.12 77 ALA A CA 1
ATOM 556 C C . ALA A 1 77 ? 11.075 -7.284 -7.518 1.00 97.12 77 ALA A C 1
ATOM 558 O O . ALA A 1 77 ? 10.660 -7.752 -6.459 1.00 97.12 77 ALA A O 1
ATOM 559 N N . GLY A 1 78 ? 11.669 -6.086 -7.600 1.00 97.38 78 GLY A N 1
ATOM 560 C CA . GLY A 1 78 ? 11.854 -5.201 -6.446 1.00 97.38 78 GLY A CA 1
ATOM 561 C C . GLY A 1 78 ? 10.522 -4.815 -5.803 1.00 97.38 78 GLY A C 1
ATOM 562 O O . GLY A 1 78 ? 10.313 -5.061 -4.619 1.00 97.38 78 GLY A O 1
ATOM 563 N N . MET A 1 79 ? 9.568 -4.335 -6.608 1.00 97.31 79 MET A N 1
ATOM 564 C CA . MET A 1 79 ? 8.224 -3.995 -6.141 1.00 97.31 79 MET A CA 1
ATOM 565 C C . MET A 1 79 ? 7.549 -5.183 -5.443 1.00 97.31 79 MET A C 1
ATOM 567 O O . MET A 1 79 ? 7.036 -5.018 -4.344 1.00 97.31 79 MET A O 1
ATOM 571 N N . VAL A 1 80 ? 7.545 -6.379 -6.042 1.00 98.06 80 VAL A N 1
ATOM 572 C CA . VAL A 1 80 ? 6.918 -7.568 -5.440 1.00 98.06 80 VAL A CA 1
ATOM 573 C C . VAL A 1 80 ? 7.570 -7.929 -4.108 1.00 98.06 80 VAL A C 1
ATOM 575 O O . VAL A 1 80 ? 6.854 -8.232 -3.155 1.00 98.06 80 VAL A O 1
ATOM 578 N N . ASN A 1 81 ? 8.901 -7.880 -4.032 1.00 98.31 81 ASN A N 1
ATOM 579 C CA . ASN A 1 81 ? 9.639 -8.178 -2.810 1.00 98.31 81 ASN A CA 1
ATOM 580 C C . ASN A 1 81 ? 9.292 -7.188 -1.689 1.00 98.31 81 ASN A C 1
ATOM 582 O O . ASN A 1 81 ? 8.862 -7.592 -0.610 1.00 98.31 81 ASN A O 1
ATOM 586 N N . ASP A 1 82 ? 9.409 -5.890 -1.962 1.00 98.50 82 ASP A N 1
ATOM 587 C CA . ASP A 1 82 ? 9.226 -4.848 -0.953 1.00 98.50 82 ASP A CA 1
ATOM 588 C C . ASP A 1 82 ? 7.754 -4.682 -0.537 1.00 98.50 82 ASP A C 1
ATOM 590 O O . ASP A 1 82 ? 7.446 -4.523 0.647 1.00 98.50 82 ASP A O 1
ATOM 594 N N . VAL A 1 83 ? 6.817 -4.804 -1.483 1.00 98.50 83 VAL A N 1
ATOM 595 C CA . VAL A 1 83 ? 5.373 -4.778 -1.197 1.00 98.50 83 VAL A CA 1
ATOM 596 C C . VAL A 1 83 ? 4.933 -6.037 -0.450 1.00 98.50 83 VAL A C 1
ATOM 598 O O . VAL A 1 83 ? 4.139 -5.948 0.489 1.00 98.50 83 VAL A O 1
ATOM 601 N N . GLY A 1 84 ? 5.455 -7.209 -0.824 1.00 98.38 84 GLY A N 1
ATOM 602 C CA . GLY A 1 84 ? 5.211 -8.458 -0.102 1.00 98.38 84 GLY A CA 1
ATOM 603 C C . GLY A 1 84 ? 5.696 -8.378 1.345 1.00 98.38 84 GLY A C 1
ATOM 604 O O . GLY A 1 84 ? 4.971 -8.759 2.268 1.00 98.38 84 GLY A O 1
ATOM 605 N N . GLU A 1 85 ? 6.873 -7.792 1.549 1.00 98.69 85 GLU A N 1
ATOM 606 C CA . GLU A 1 85 ? 7.433 -7.533 2.870 1.00 98.69 85 GLU A CA 1
ATOM 607 C C . GLU A 1 85 ? 6.574 -6.549 3.680 1.00 98.69 85 GLU A C 1
ATOM 609 O O . GLU A 1 85 ? 6.254 -6.822 4.837 1.00 98.69 85 GLU A O 1
ATOM 614 N N . ALA A 1 86 ? 6.107 -5.447 3.081 1.00 98.62 86 ALA A N 1
ATOM 615 C CA . ALA A 1 86 ? 5.187 -4.518 3.744 1.00 98.62 86 ALA A CA 1
ATOM 616 C C . ALA A 1 86 ? 3.895 -5.220 4.211 1.00 98.62 86 ALA A C 1
ATOM 618 O O . ALA A 1 86 ? 3.460 -5.039 5.351 1.00 98.62 86 ALA A O 1
ATOM 619 N N . ILE A 1 87 ? 3.304 -6.076 3.368 1.00 98.56 87 ILE A N 1
ATOM 620 C CA . ILE A 1 87 ? 2.115 -6.868 3.724 1.00 98.56 87 ILE A CA 1
ATOM 621 C C . ILE A 1 87 ? 2.416 -7.825 4.884 1.00 98.56 87 ILE A C 1
ATOM 623 O O . ILE A 1 87 ? 1.595 -7.956 5.796 1.00 98.56 87 ILE A O 1
ATOM 627 N N . ARG A 1 88 ? 3.574 -8.498 4.875 1.00 98.56 88 ARG A N 1
ATOM 628 C CA . ARG A 1 88 ? 4.000 -9.386 5.968 1.00 98.56 88 ARG A CA 1
ATOM 629 C C . ARG A 1 88 ? 4.109 -8.615 7.287 1.00 98.56 88 ARG A C 1
ATOM 631 O O . ARG A 1 88 ? 3.481 -9.002 8.272 1.00 98.56 88 ARG A O 1
ATOM 638 N N . LYS A 1 89 ? 4.801 -7.474 7.279 1.00 98.38 89 LYS A N 1
ATOM 639 C CA . LYS A 1 89 ? 4.968 -6.590 8.444 1.00 98.38 89 LYS A CA 1
ATOM 640 C C . LYS A 1 89 ? 3.634 -6.053 8.981 1.00 98.38 89 LYS A C 1
ATOM 642 O O . LYS A 1 89 ? 3.453 -5.970 10.197 1.00 98.38 89 LYS A O 1
ATOM 647 N N . LEU A 1 90 ? 2.676 -5.730 8.103 1.00 97.50 90 LEU A N 1
ATOM 648 C CA . LEU A 1 90 ? 1.318 -5.333 8.500 1.00 97.50 90 LEU A CA 1
ATOM 649 C C . LEU A 1 90 ? 0.598 -6.451 9.264 1.00 97.50 90 LEU A C 1
ATOM 651 O O . LEU A 1 90 ? 0.016 -6.179 10.316 1.00 97.50 90 LEU A O 1
ATOM 655 N N . LYS A 1 91 ? 0.668 -7.694 8.765 1.00 95.94 91 LYS A N 1
ATOM 656 C CA . LYS A 1 91 ? 0.057 -8.876 9.402 1.00 95.94 91 LYS A CA 1
ATOM 657 C C . LYS A 1 91 ? 0.679 -9.192 10.760 1.00 95.94 91 LYS A C 1
ATOM 659 O O . LYS A 1 91 ? -0.040 -9.513 11.698 1.00 95.94 91 LYS A O 1
ATOM 664 N N . GLU A 1 92 ? 1.993 -9.037 10.875 1.00 97.50 92 GLU A N 1
ATOM 665 C CA . GLU A 1 92 ? 2.749 -9.213 12.123 1.00 97.50 92 GLU A CA 1
ATOM 666 C C . GLU A 1 92 ? 2.600 -8.046 13.102 1.00 97.50 92 GLU A C 1
ATOM 668 O O . GLU A 1 92 ? 3.209 -8.040 14.168 1.00 97.50 92 GLU A O 1
ATOM 673 N N . ARG A 1 93 ? 1.797 -7.040 12.747 1.00 95.06 9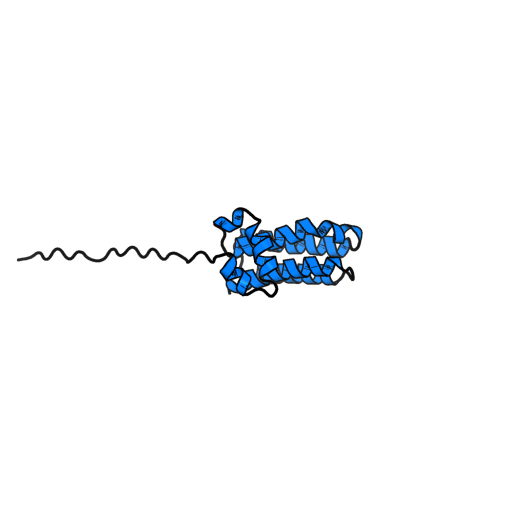3 ARG A N 1
ATOM 674 C CA . ARG A 1 93 ? 1.585 -5.833 13.545 1.00 95.06 93 ARG A CA 1
ATOM 675 C C . ARG A 1 93 ? 2.881 -5.083 13.889 1.00 95.06 93 ARG A C 1
ATOM 677 O O . ARG A 1 93 ? 2.939 -4.406 14.913 1.00 95.06 93 ARG A O 1
ATOM 684 N N . GLN A 1 94 ? 3.888 -5.127 13.012 1.00 96.44 94 GLN A N 1
ATOM 685 C CA . GLN A 1 94 ? 5.126 -4.363 13.202 1.00 96.44 94 GLN A CA 1
ATOM 686 C C . GLN A 1 94 ? 4.864 -2.849 13.256 1.00 96.44 94 GLN A C 1
ATOM 688 O O . GLN A 1 94 ? 3.790 -2.368 12.864 1.00 96.44 94 GLN A O 1
ATOM 693 N N . ILE A 1 95 ? 5.852 -2.104 13.757 1.00 94.88 95 ILE A N 1
ATOM 694 C CA . ILE A 1 95 ? 5.797 -0.643 13.872 1.00 94.88 95 ILE A CA 1
ATOM 695 C C . ILE A 1 95 ? 5.598 0.019 12.504 1.00 94.88 95 ILE A C 1
ATOM 697 O O . ILE A 1 95 ? 6.091 -0.466 11.483 1.00 94.88 95 ILE A O 1
ATOM 701 N N . VAL A 1 96 ? 4.866 1.134 12.497 1.00 95.12 96 VAL A N 1
ATOM 702 C CA . VAL A 1 96 ? 4.434 1.835 11.278 1.00 95.12 96 VAL A CA 1
ATOM 703 C C . VAL A 1 96 ? 5.618 2.244 10.400 1.00 95.12 96 VAL A C 1
ATOM 705 O O . VAL A 1 96 ? 5.566 2.042 9.191 1.00 95.12 96 VAL A O 1
ATOM 708 N N . THR A 1 97 ? 6.711 2.723 10.995 1.00 96.62 97 THR A N 1
ATOM 709 C CA . THR A 1 97 ? 7.927 3.136 10.273 1.00 96.62 97 THR A CA 1
ATOM 710 C C . THR A 1 97 ? 8.554 1.996 9.468 1.00 96.62 97 THR A C 1
ATOM 712 O O . THR A 1 97 ? 8.848 2.170 8.292 1.00 96.62 97 THR A O 1
ATOM 715 N N . SER A 1 98 ? 8.657 0.795 10.047 1.00 97.19 98 SER A N 1
ATOM 716 C CA . SER A 1 98 ? 9.173 -0.395 9.349 1.00 97.19 98 SER A CA 1
ATOM 717 C C . SER A 1 98 ? 8.307 -0.778 8.144 1.00 97.19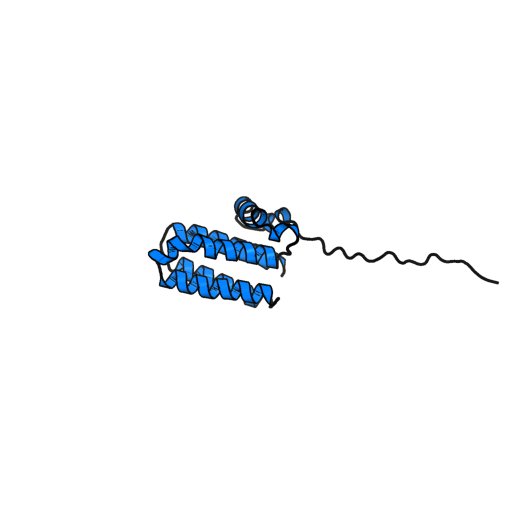 98 SER A C 1
ATOM 719 O O . SER A 1 98 ? 8.824 -1.241 7.125 1.00 97.19 98 SER A O 1
ATOM 721 N N . VAL A 1 99 ? 6.985 -0.606 8.241 1.00 97.81 99 VAL A N 1
ATOM 722 C CA . VAL A 1 99 ? 6.077 -0.843 7.110 1.00 97.81 99 VAL A CA 1
ATOM 723 C C . VAL A 1 99 ? 6.252 0.249 6.049 1.00 97.81 99 VAL A C 1
ATOM 725 O O . VAL A 1 99 ? 6.364 -0.083 4.870 1.00 97.81 99 VAL A O 1
ATOM 728 N N . ASP A 1 100 ? 6.310 1.524 6.453 1.00 97.75 100 ASP A N 1
ATOM 729 C CA . ASP A 1 100 ? 6.479 2.676 5.554 1.00 97.75 100 ASP A CA 1
ATOM 730 C C . ASP A 1 100 ? 7.757 2.557 4.714 1.00 97.75 100 ASP A C 1
ATOM 732 O O . ASP A 1 100 ? 7.699 2.722 3.497 1.00 97.75 100 ASP A O 1
ATOM 736 N N . GLU A 1 101 ? 8.873 2.153 5.326 1.00 98.25 101 GLU A N 1
ATOM 737 C CA . GLU A 1 101 ? 10.143 1.899 4.634 1.00 98.25 101 GLU A CA 1
ATOM 738 C C . GLU A 1 101 ? 10.009 0.850 3.521 1.00 98.25 101 GLU A C 1
ATOM 740 O O . GLU A 1 101 ? 10.563 1.006 2.432 1.00 98.25 101 GLU A O 1
ATOM 745 N N . SER A 1 102 ? 9.265 -0.233 3.768 1.00 98.56 102 SER A N 1
ATOM 746 C CA . SER A 1 102 ? 9.015 -1.261 2.752 1.00 98.56 102 SER A CA 1
ATOM 747 C C . SER A 1 102 ? 8.127 -0.736 1.618 1.00 98.56 102 SER A C 1
ATOM 749 O O . SER A 1 102 ? 8.390 -1.019 0.452 1.00 98.56 102 SER A O 1
ATOM 751 N N . ILE A 1 103 ? 7.114 0.081 1.923 1.00 98.31 103 ILE A N 1
ATOM 752 C CA . ILE A 1 103 ? 6.281 0.714 0.887 1.00 98.31 103 ILE A CA 1
ATOM 753 C C . ILE A 1 103 ? 7.119 1.684 0.044 1.00 98.31 103 ILE A C 1
ATOM 755 O O . ILE A 1 103 ? 7.018 1.685 -1.182 1.00 98.31 103 ILE A O 1
ATOM 759 N N . GLU A 1 104 ? 7.978 2.479 0.679 1.00 98.12 104 GLU A N 1
ATOM 760 C CA . GLU A 1 104 ? 8.858 3.437 0.013 1.00 98.12 104 GLU A CA 1
ATOM 761 C C . GLU A 1 104 ? 9.866 2.762 -0.922 1.00 98.12 104 GLU A C 1
ATOM 763 O O . GLU A 1 104 ? 10.038 3.203 -2.060 1.00 98.12 104 GLU A O 1
ATOM 768 N N . LYS A 1 105 ? 10.470 1.644 -0.503 1.00 98.25 105 LYS A N 1
ATOM 769 C CA . LYS A 1 105 ? 11.316 0.828 -1.389 1.00 98.25 105 LYS A CA 1
ATOM 770 C C . LYS A 1 105 ? 10.538 0.314 -2.602 1.00 98.25 105 LYS A C 1
ATOM 772 O O . LYS A 1 105 ? 11.022 0.445 -3.726 1.00 98.25 105 LYS A O 1
ATOM 777 N N . GLY A 1 106 ? 9.299 -0.141 -2.401 1.00 97.44 106 GLY A N 1
ATOM 778 C CA . GLY A 1 106 ? 8.402 -0.527 -3.491 1.00 97.44 106 GLY A CA 1
ATOM 779 C C . GLY A 1 106 ? 8.118 0.619 -4.473 1.00 97.44 106 GLY A C 1
ATOM 780 O O . GLY A 1 106 ? 8.189 0.418 -5.684 1.00 97.44 106 GLY A O 1
ATOM 781 N N . ILE A 1 107 ? 7.862 1.834 -3.974 1.00 97.19 107 ILE A N 1
ATOM 782 C CA . ILE A 1 107 ? 7.676 3.040 -4.806 1.00 97.19 107 ILE A CA 1
ATOM 783 C C . ILE A 1 107 ? 8.937 3.329 -5.626 1.00 97.19 107 ILE A C 1
ATOM 785 O O . ILE A 1 107 ? 8.850 3.559 -6.832 1.00 97.19 107 ILE A O 1
ATOM 789 N N . ASN A 1 108 ? 10.110 3.281 -4.995 1.00 96.50 108 ASN A N 1
ATOM 790 C CA . ASN A 1 108 ? 11.386 3.531 -5.663 1.00 96.50 108 ASN A CA 1
ATOM 791 C C . ASN A 1 108 ? 11.689 2.481 -6.740 1.00 96.50 108 ASN A C 1
ATOM 793 O O . ASN A 1 108 ? 12.146 2.840 -7.826 1.00 96.50 108 ASN A O 1
ATOM 797 N N . ALA A 1 109 ? 11.369 1.208 -6.485 1.00 95.38 109 ALA A N 1
ATOM 798 C CA . ALA A 1 109 ? 11.495 0.145 -7.475 1.00 95.38 109 ALA A CA 1
ATOM 799 C C . ALA A 1 109 ? 10.633 0.426 -8.716 1.00 95.38 109 ALA A C 1
ATOM 801 O O . ALA A 1 109 ? 11.124 0.318 -9.839 1.00 95.38 109 ALA A O 1
ATOM 802 N N . VAL A 1 110 ? 9.376 0.848 -8.529 1.00 94.62 110 VAL A N 1
ATOM 803 C CA . VAL A 1 110 ? 8.468 1.185 -9.638 1.00 94.62 110 VAL A CA 1
ATOM 804 C C . VAL A 1 110 ? 8.928 2.440 -10.388 1.00 94.62 110 VAL A C 1
ATOM 806 O O . VAL A 1 110 ? 8.962 2.427 -11.617 1.00 94.62 110 VAL A O 1
ATOM 809 N N . ASN A 1 111 ? 9.346 3.491 -9.678 1.00 93.12 111 ASN A N 1
ATOM 810 C CA . ASN A 1 111 ? 9.837 4.741 -10.276 1.00 93.12 111 ASN A CA 1
ATOM 811 C C . ASN A 1 111 ? 11.106 4.558 -11.124 1.00 93.12 111 ASN A C 1
ATOM 813 O O . ASN A 1 111 ? 11.365 5.358 -12.024 1.00 93.12 111 ASN A O 1
ATOM 817 N N . GLY A 1 112 ? 11.883 3.498 -10.884 1.00 87.38 112 GLY A N 1
ATOM 818 C CA . GLY A 1 112 ? 13.005 3.118 -11.745 1.00 87.38 112 GLY A CA 1
ATOM 819 C C . GLY A 1 112 ? 12.592 2.737 -13.177 1.00 87.38 112 GLY A C 1
ATOM 820 O O . GLY A 1 112 ? 13.443 2.676 -14.064 1.00 87.38 112 GLY A O 1
ATOM 821 N N . CYS A 1 113 ? 11.301 2.501 -13.429 1.00 90.31 113 CYS A N 1
ATOM 822 C CA . CYS A 1 113 ? 10.741 2.160 -14.734 1.00 90.31 113 CYS A CA 1
ATOM 823 C C . CYS A 1 113 ? 10.014 3.363 -15.368 1.00 90.31 113 CYS A C 1
ATOM 825 O O . CYS A 1 113 ? 9.009 3.836 -14.845 1.00 90.31 113 CYS A O 1
ATOM 827 N N . ARG A 1 114 ? 10.467 3.836 -16.539 1.00 79.38 114 ARG A N 1
ATOM 828 C CA . ARG A 1 114 ? 9.887 4.999 -17.256 1.00 79.38 114 ARG A CA 1
ATOM 829 C C . ARG A 1 114 ? 8.648 4.657 -18.101 1.00 79.38 114 ARG A C 1
ATOM 831 O O . ARG A 1 114 ? 8.531 5.085 -19.244 1.00 79.38 114 ARG A O 1
ATOM 838 N N . GLU A 1 115 ? 7.728 3.872 -17.555 1.00 77.50 115 GLU A N 1
ATOM 839 C CA . GLU A 1 115 ? 6.525 3.412 -18.259 1.00 77.50 115 GLU A CA 1
ATOM 840 C C . GLU A 1 115 ? 5.263 4.075 -17.706 1.00 77.50 115 GLU A C 1
ATOM 842 O O . GLU A 1 115 ? 5.120 4.227 -16.497 1.00 77.50 115 GLU A O 1
ATOM 847 N N . SER A 1 116 ? 4.290 4.400 -18.563 1.00 69.31 116 SER A N 1
ATOM 848 C CA . SER A 1 116 ? 3.062 5.095 -18.135 1.00 69.31 116 SER A CA 1
ATOM 849 C C . SER A 1 116 ? 2.284 4.338 -17.050 1.00 69.31 116 SER A C 1
ATOM 851 O O . SER A 1 116 ? 1.740 4.956 -16.143 1.00 69.31 116 SER A O 1
ATOM 853 N N . ARG A 1 117 ? 2.290 2.995 -17.084 1.00 75.12 117 ARG A N 1
ATOM 854 C CA . ARG A 1 117 ? 1.636 2.153 -16.060 1.00 75.12 117 ARG A CA 1
ATOM 855 C C . ARG A 1 117 ? 2.376 2.102 -14.722 1.00 75.12 117 ARG A C 1
ATOM 857 O O . ARG A 1 117 ? 1.803 1.652 -13.736 1.00 75.12 117 ARG A O 1
ATOM 864 N N . ALA A 1 118 ? 3.633 2.543 -14.670 1.00 83.81 118 ALA A N 1
ATOM 865 C CA . ALA A 1 118 ? 4.347 2.700 -13.407 1.00 83.81 118 ALA A CA 1
ATOM 866 C C . ALA A 1 118 ? 3.668 3.776 -12.538 1.00 83.81 118 ALA A C 1
ATOM 868 O O . ALA A 1 118 ? 3.601 3.625 -11.321 1.00 83.81 118 ALA A O 1
ATOM 869 N N . GLY A 1 119 ? 3.075 4.801 -13.167 1.00 87.00 119 GLY A N 1
ATOM 870 C CA . GLY A 1 119 ? 2.315 5.847 -12.481 1.00 87.00 119 GLY A CA 1
ATOM 871 C C . GLY A 1 119 ? 1.125 5.302 -11.688 1.00 87.00 119 GLY A C 1
ATOM 872 O O . GLY A 1 119 ? 0.991 5.614 -10.508 1.00 87.00 119 GLY A O 1
ATOM 873 N N . ASP A 1 120 ? 0.315 4.428 -12.291 1.00 91.12 120 ASP A N 1
ATOM 874 C CA . ASP A 1 120 ? -0.867 3.850 -11.632 1.00 91.12 120 ASP A CA 1
ATOM 875 C C . ASP A 1 120 ? -0.485 3.034 -10.384 1.00 91.12 120 ASP A C 1
ATOM 877 O O . ASP A 1 120 ? -1.082 3.181 -9.316 1.00 91.12 120 ASP A O 1
ATOM 881 N N . LEU A 1 121 ? 0.579 2.229 -10.483 1.00 94.75 121 LEU A N 1
ATOM 882 C CA . LEU A 1 121 ? 1.098 1.440 -9.360 1.00 94.75 121 LEU A CA 1
ATOM 883 C C . LEU A 1 121 ? 1.632 2.333 -8.234 1.00 94.75 121 LEU A C 1
ATOM 885 O O . LEU A 1 121 ? 1.415 2.043 -7.057 1.00 94.75 121 LEU A O 1
ATOM 889 N N . VAL A 1 122 ? 2.293 3.440 -8.580 1.00 95.94 122 VAL A N 1
ATOM 890 C CA . VAL A 1 122 ? 2.762 4.437 -7.608 1.00 95.94 122 VAL A CA 1
ATOM 891 C C . VAL A 1 122 ? 1.586 5.108 -6.899 1.00 95.94 122 VAL A C 1
ATOM 893 O O . VAL A 1 122 ? 1.672 5.354 -5.696 1.00 95.94 122 VAL A O 1
ATOM 896 N N . ILE A 1 123 ? 0.470 5.369 -7.584 1.00 96.06 123 ILE A N 1
ATOM 897 C CA . ILE A 1 123 ? -0.736 5.904 -6.938 1.00 96.06 123 ILE A CA 1
ATOM 898 C C . ILE A 1 123 ? -1.280 4.901 -5.911 1.00 96.06 123 ILE A C 1
ATOM 900 O O . ILE A 1 123 ? -1.540 5.287 -4.772 1.00 96.06 123 ILE A O 1
ATOM 904 N N . LEU A 1 124 ? -1.387 3.614 -6.259 1.00 97.38 124 LEU A N 1
ATOM 905 C CA . LEU A 1 124 ? -1.844 2.575 -5.323 1.00 97.38 124 LEU A CA 1
ATOM 906 C C . LEU A 1 124 ? -0.921 2.430 -4.103 1.00 97.38 124 LEU A C 1
ATOM 908 O O . LEU A 1 124 ? -1.395 2.319 -2.971 1.00 97.38 124 LEU A O 1
ATOM 912 N N . LEU A 1 125 ? 0.395 2.484 -4.316 1.00 97.88 125 LEU A N 1
ATOM 913 C CA . LEU A 1 125 ? 1.381 2.462 -3.233 1.00 97.88 125 LEU A CA 1
ATOM 914 C C . LEU A 1 125 ? 1.251 3.682 -2.316 1.00 97.88 125 LEU A C 1
ATOM 916 O O . LEU A 1 125 ? 1.298 3.540 -1.094 1.00 97.88 125 LEU A O 1
ATOM 920 N N . ASN A 1 126 ? 1.034 4.869 -2.884 1.00 98.00 126 ASN A N 1
ATOM 921 C CA . ASN A 1 126 ? 0.803 6.077 -2.098 1.00 98.00 126 ASN A CA 1
ATOM 922 C C . ASN A 1 126 ? -0.518 6.021 -1.327 1.00 98.00 126 ASN A C 1
ATOM 924 O O . ASN A 1 126 ? -0.542 6.460 -0.186 1.00 98.00 126 ASN A O 1
ATOM 928 N N . ILE A 1 127 ? -1.581 5.418 -1.872 1.00 98.12 127 ILE A N 1
ATOM 929 C CA . ILE A 1 127 ? -2.820 5.176 -1.114 1.00 98.12 127 ILE A CA 1
ATOM 930 C C . ILE A 1 127 ? -2.525 4.322 0.124 1.00 98.12 127 ILE A C 1
ATOM 932 O O . ILE A 1 127 ? -2.930 4.683 1.228 1.00 98.12 127 ILE A O 1
ATOM 936 N N . ALA A 1 128 ? -1.787 3.216 -0.030 1.00 97.62 128 ALA A N 1
ATOM 937 C CA . ALA A 1 128 ? -1.418 2.369 1.103 1.00 97.62 128 ALA A CA 1
ATOM 938 C C . ALA A 1 128 ? -0.607 3.134 2.161 1.00 97.62 128 ALA A C 1
ATOM 940 O O . ALA A 1 128 ? -0.860 2.969 3.358 1.00 97.62 128 ALA A O 1
ATOM 941 N N . ARG A 1 129 ? 0.339 3.970 1.710 1.00 97.19 129 ARG A N 1
ATOM 942 C CA . ARG A 1 129 ? 1.201 4.810 2.552 1.00 97.19 129 ARG A CA 1
ATOM 943 C C . ARG A 1 129 ? 0.410 5.888 3.297 1.00 97.19 129 ARG A C 1
ATOM 945 O O . ARG A 1 129 ? 0.582 6.043 4.501 1.00 97.19 129 ARG A O 1
ATOM 952 N N . ASP A 1 130 ? -0.467 6.608 2.603 1.00 97.06 130 ASP A N 1
ATOM 953 C CA . ASP A 1 130 ? -1.299 7.675 3.168 1.00 97.06 130 ASP A CA 1
ATOM 954 C C . ASP A 1 130 ? -2.244 7.113 4.239 1.00 97.06 130 ASP A C 1
ATOM 956 O O . ASP A 1 130 ? -2.330 7.661 5.333 1.00 97.06 130 ASP A O 1
ATOM 960 N N . VAL A 1 131 ? -2.888 5.971 3.968 1.00 96.00 131 VAL A N 1
ATOM 961 C CA . VAL A 1 131 ? -3.748 5.282 4.946 1.00 96.00 131 VAL A CA 1
ATOM 962 C C . VAL A 1 131 ? -2.950 4.803 6.160 1.00 96.00 131 VAL A C 1
ATOM 964 O O . VAL A 1 131 ? -3.408 4.943 7.293 1.00 96.00 131 VAL A O 1
ATOM 967 N N . LEU A 1 132 ? -1.746 4.267 5.942 1.00 94.94 132 LEU A N 1
ATOM 968 C CA . LEU A 1 132 ? -0.873 3.788 7.014 1.00 94.94 132 LEU A CA 1
ATOM 969 C C . LEU A 1 132 ? -0.462 4.929 7.953 1.00 94.94 132 LEU A C 1
ATOM 971 O O . LEU A 1 132 ? -0.420 4.734 9.164 1.00 94.94 132 LEU A O 1
ATOM 975 N N . LYS A 1 133 ? -0.194 6.121 7.411 1.00 93.75 133 LYS A N 1
ATOM 976 C CA . LYS A 1 133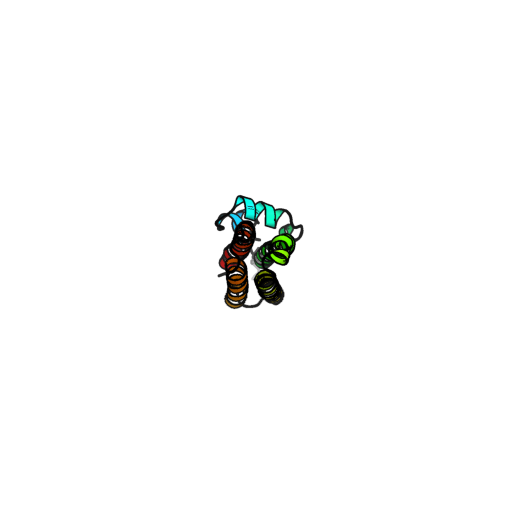 ? 0.207 7.305 8.185 1.00 93.75 133 LYS A CA 1
ATOM 977 C C . LYS A 1 133 ? -0.866 7.810 9.146 1.00 93.75 133 LYS A C 1
ATOM 979 O O . LYS A 1 133 ? -0.520 8.497 10.093 1.00 93.75 133 LYS A O 1
ATOM 984 N N . ILE A 1 134 ? -2.130 7.431 8.957 1.00 93.06 134 ILE A N 1
ATOM 985 C CA . ILE A 1 134 ? -3.216 7.748 9.899 1.00 93.06 134 ILE A CA 1
ATOM 986 C C . ILE A 1 134 ? -3.008 7.037 11.251 1.00 93.06 134 ILE A C 1
ATOM 988 O O . ILE A 1 134 ? -3.540 7.472 12.266 1.00 93.06 134 ILE A O 1
ATOM 992 N N . LEU A 1 135 ? -2.244 5.938 11.281 1.00 86.38 135 LEU A N 1
ATOM 993 C CA . LEU A 1 135 ? -1.921 5.206 12.512 1.00 86.38 135 LEU A CA 1
ATOM 994 C C . LEU A 1 135 ? -0.831 5.868 13.367 1.00 86.38 135 LEU A C 1
ATOM 996 O O . LEU A 1 135 ? -0.526 5.326 14.431 1.00 86.38 135 LEU A O 1
ATOM 1000 N N . ASN A 1 136 ? -0.211 6.949 12.892 1.00 71.31 136 ASN A N 1
ATOM 1001 C CA . ASN A 1 136 ? 0.967 7.559 13.505 1.00 71.31 136 ASN A CA 1
ATOM 1002 C C . ASN A 1 136 ? 0.658 8.928 14.112 1.00 71.31 136 ASN A C 1
ATOM 1004 O O . ASN A 1 136 ? -0.093 9.697 13.472 1.00 71.31 136 ASN A O 1
#

Secondary structure (DSSP, 8-state):
---------------------HHHHHTTSS-HHHHHHHHHTSGGGGT--HHHHHHHHHHHHHHHTHHHHHH-HHHHHHHHHHHHHHHHHHHTT--HHHHHHHHHHHHHHHHTS--HHHHHHHHHHHHHHHHHHTT-

Foldseek 3Di:
DDDDPPPDDPPPPPVPPPQQQQQNLLVQAPHSVVLCVQQVVDPCNVPDHLLSSLLSLLVVLLVLCPVCCVQPVQLSVQLCVLSVVLNVCSVVVHDLVSSLVSLVSNLVSLVVDPDPVSVVSNSSSRSSNSSSVVVD

Organism: NCBI:txid132261

Radius of gyration: 19.99 Å; chains: 1; bounding box: 42×22×80 Å